Protein AF-A0A2L2WQR0-F1 (afdb_monomer_lite)

pLDDT: mean 92.41, std 4.87, range [63.12, 97.12]

Sequence (104 aa):
MKIEFENDGFPFGQCNLKVHYELNGKPKRWTFTDEQGGQPGNLKGPVVTLDAVGSPIPLQKGLLSREGWYLIKDSGKDVYKNGWLTQRDPDHIQDYYLFVYGTD

Radius of gyration: 17.08 Å; chains: 1; bounding box: 34×49×39 Å

Structure (mmCIF, N/CA/C/O backbone):
data_AF-A0A2L2WQR0-F1
#
_entry.id   AF-A0A2L2WQR0-F1
#
loop_
_atom_site.group_PDB
_atom_site.id
_atom_site.type_symbol
_atom_site.label_atom_id
_atom_site.label_alt_id
_atom_site.label_comp_id
_atom_site.label_asym_id
_atom_site.label_entity_id
_atom_site.label_seq_id
_atom_site.pdbx_P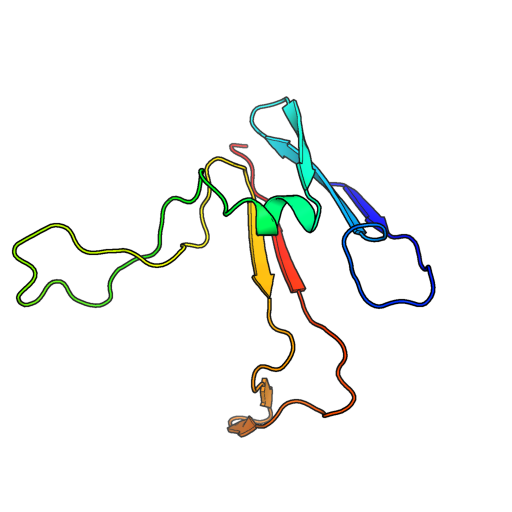DB_ins_code
_atom_site.Cartn_x
_atom_site.Cartn_y
_atom_site.Cartn_z
_atom_site.occupancy
_atom_site.B_iso_or_equiv
_atom_site.auth_seq_id
_atom_site.auth_comp_id
_atom_site.auth_asym_id
_atom_site.auth_atom_id
_atom_site.pdbx_PDB_model_num
ATOM 1 N N . MET A 1 1 ? -11.348 11.585 0.685 1.00 89.00 1 MET A N 1
ATOM 2 C CA . MET A 1 1 ? -9.887 11.332 0.666 1.00 89.00 1 MET A CA 1
ATOM 3 C C . MET A 1 1 ? -9.172 12.523 0.038 1.00 89.00 1 MET A C 1
ATOM 5 O O . MET A 1 1 ? -9.712 13.101 -0.897 1.00 89.00 1 MET A O 1
ATOM 9 N N . LYS A 1 2 ? -7.988 12.890 0.539 1.00 95.44 2 LYS A N 1
ATOM 10 C CA . LYS A 1 2 ? -7.108 13.943 0.002 1.00 95.44 2 LYS A CA 1
ATOM 11 C C . LYS A 1 2 ? -5.675 13.411 -0.066 1.00 95.44 2 LYS A C 1
ATOM 13 O O . LYS A 1 2 ? -5.216 12.799 0.892 1.00 95.44 2 LYS A O 1
ATOM 18 N N . ILE A 1 3 ? -4.966 13.671 -1.159 1.00 95.94 3 ILE A N 1
ATOM 19 C CA . ILE A 1 3 ? -3.546 13.333 -1.316 1.00 95.94 3 ILE A CA 1
ATOM 20 C C . ILE A 1 3 ? -2.736 14.629 -1.263 1.00 95.94 3 ILE A C 1
ATOM 22 O O . ILE A 1 3 ? -3.106 15.619 -1.892 1.00 95.94 3 ILE A O 1
ATOM 26 N N . GLU A 1 4 ? -1.647 14.624 -0.504 1.00 97.06 4 GLU A N 1
ATOM 27 C CA . GLU A 1 4 ? -0.643 15.684 -0.470 1.00 97.06 4 GLU A CA 1
ATOM 28 C C . GLU A 1 4 ? 0.682 15.108 -0.962 1.00 97.06 4 GLU A C 1
ATOM 30 O O . GLU A 1 4 ? 1.183 14.129 -0.405 1.00 97.06 4 GLU A O 1
ATOM 35 N N . PHE A 1 5 ? 1.228 15.718 -2.011 1.00 96.12 5 PHE A N 1
ATOM 36 C CA . PHE A 1 5 ? 2.503 15.345 -2.603 1.00 96.12 5 PHE A CA 1
ATOM 37 C C . PHE A 1 5 ? 3.379 16.588 -2.762 1.00 96.12 5 PHE A C 1
ATOM 39 O O . PHE A 1 5 ? 2.910 17.619 -3.247 1.00 96.12 5 PHE A O 1
ATOM 46 N N . GLU A 1 6 ? 4.637 16.477 -2.354 1.00 97.12 6 GLU A N 1
ATOM 47 C CA . GLU A 1 6 ? 5.671 17.490 -2.546 1.00 97.12 6 GLU A CA 1
ATOM 48 C C . GLU A 1 6 ? 6.695 16.953 -3.547 1.00 97.12 6 GLU A C 1
ATOM 50 O O . GLU A 1 6 ? 7.273 15.895 -3.338 1.00 97.12 6 GLU A O 1
ATOM 55 N N . ASN A 1 7 ? 6.920 17.659 -4.654 1.00 95.38 7 ASN A N 1
ATOM 56 C CA . ASN A 1 7 ? 7.967 17.261 -5.589 1.00 95.38 7 ASN A CA 1
ATOM 57 C C . ASN A 1 7 ? 9.320 17.795 -5.105 1.00 95.38 7 ASN A C 1
ATOM 59 O O . ASN A 1 7 ? 9.711 18.909 -5.450 1.00 95.38 7 ASN A O 1
ATOM 63 N N . ASP A 1 8 ? 10.017 16.991 -4.308 1.00 95.88 8 ASP A N 1
ATOM 64 C CA . ASP A 1 8 ? 11.360 17.261 -3.786 1.00 95.88 8 ASP A CA 1
ATOM 65 C C . ASP A 1 8 ? 12.486 16.764 -4.717 1.00 95.88 8 ASP A C 1
ATOM 67 O O . ASP A 1 8 ? 13.662 16.827 -4.362 1.00 95.88 8 ASP A O 1
ATOM 71 N N . GLY A 1 9 ? 12.140 16.278 -5.916 1.00 94.81 9 GLY A N 1
ATOM 72 C CA . GLY A 1 9 ? 13.082 15.688 -6.868 1.00 94.81 9 GLY A CA 1
ATOM 73 C C . GLY A 1 9 ? 13.468 14.236 -6.562 1.00 94.81 9 GLY A C 1
ATOM 74 O O . GLY A 1 9 ? 14.286 13.671 -7.288 1.00 94.81 9 GLY A O 1
ATOM 75 N N . PHE A 1 10 ? 12.879 13.614 -5.535 1.00 93.75 10 PHE A N 1
ATOM 76 C CA . PHE A 1 10 ? 13.100 12.212 -5.179 1.00 93.75 10 PHE A CA 1
ATOM 77 C C . PHE A 1 10 ? 11.858 11.343 -5.470 1.00 93.75 10 PHE A C 1
ATOM 79 O O . PHE A 1 10 ? 10.747 11.856 -5.622 1.00 93.75 10 PHE A O 1
ATOM 86 N N . PRO A 1 11 ? 12.010 10.003 -5.555 1.00 93.81 11 PRO A N 1
ATOM 87 C CA . PRO A 1 11 ? 10.873 9.077 -5.588 1.00 93.81 11 PRO A CA 1
ATOM 88 C C . PRO A 1 11 ? 9.954 9.226 -4.362 1.00 93.81 11 PRO A C 1
ATOM 90 O O . PRO A 1 11 ? 10.302 9.885 -3.382 1.00 93.81 11 PRO A O 1
ATOM 93 N N . PHE A 1 12 ? 8.783 8.580 -4.374 1.00 93.88 12 PHE A N 1
ATOM 94 C CA . PHE A 1 12 ? 7.851 8.673 -3.244 1.00 93.88 12 PHE A CA 1
ATOM 95 C C . PHE A 1 12 ? 8.497 8.067 -1.994 1.00 93.88 12 PHE A C 1
ATOM 97 O O . PHE A 1 12 ? 9.059 6.970 -2.019 1.00 93.88 12 PHE A O 1
ATOM 104 N N . GLY A 1 13 ? 8.394 8.791 -0.888 1.00 89.69 13 GLY A N 1
ATOM 105 C CA . GLY A 1 13 ? 9.043 8.470 0.369 1.00 89.69 13 GLY A CA 1
ATOM 106 C C . GLY A 1 13 ? 8.347 9.112 1.564 1.00 89.69 13 GLY A C 1
ATOM 107 O O . GLY A 1 13 ? 7.294 9.740 1.460 1.00 89.69 13 GLY A O 1
ATOM 108 N N . GLN A 1 14 ? 8.942 8.928 2.742 1.00 89.38 14 GLN A N 1
ATOM 109 C CA . GLN A 1 14 ? 8.327 9.263 4.034 1.00 89.38 14 GLN A CA 1
ATOM 110 C C . GLN A 1 14 ? 7.945 10.740 4.187 1.00 89.38 14 GLN A C 1
ATOM 112 O O . GLN A 1 14 ? 7.003 11.053 4.914 1.00 89.38 14 GLN A O 1
ATOM 117 N N . CYS A 1 15 ? 8.670 11.634 3.516 1.00 91.19 15 CYS A N 1
ATOM 118 C CA . CYS A 1 15 ? 8.515 13.074 3.686 1.00 91.19 15 CYS A CA 1
ATOM 119 C C . CYS A 1 15 ? 7.604 13.714 2.633 1.00 91.19 15 CYS A C 1
ATOM 121 O O . CYS A 1 15 ? 6.972 14.727 2.933 1.00 91.19 15 CYS A O 1
ATOM 123 N N . ASN A 1 16 ? 7.503 13.114 1.444 1.00 95.56 16 ASN A N 1
ATOM 124 C CA . ASN A 1 16 ? 6.964 13.778 0.261 1.00 95.56 16 ASN A CA 1
ATOM 125 C C . ASN A 1 16 ? 5.582 13.271 -0.184 1.00 95.56 16 ASN A C 1
ATOM 127 O O . ASN A 1 16 ? 4.981 13.891 -1.052 1.00 95.56 16 ASN A O 1
ATOM 131 N N . LEU A 1 17 ? 5.035 12.211 0.432 1.00 95.44 17 LEU A N 1
ATOM 132 C CA . LEU A 1 17 ? 3.683 11.706 0.158 1.00 95.44 17 LEU A CA 1
ATOM 133 C C . LEU A 1 17 ? 2.887 11.469 1.450 1.00 95.44 17 LEU A C 1
ATOM 135 O O . LEU A 1 17 ? 3.316 10.738 2.345 1.00 95.44 17 LEU A O 1
ATOM 139 N N . LYS A 1 18 ? 1.694 12.065 1.531 1.00 96.31 18 LYS A N 1
ATOM 140 C CA . LYS A 1 18 ? 0.747 11.906 2.644 1.00 96.31 18 LYS A CA 1
ATOM 141 C C . LYS A 1 18 ? -0.659 11.719 2.089 1.00 96.31 18 LYS A C 1
ATOM 143 O O . LYS A 1 18 ? -1.078 12.445 1.190 1.00 96.31 18 LYS A O 1
ATOM 148 N N . VAL A 1 19 ? -1.420 10.784 2.649 1.00 96.44 19 VAL A N 1
ATOM 149 C CA . VAL A 1 19 ? -2.822 10.567 2.264 1.00 96.44 19 VAL A CA 1
ATOM 150 C C . VAL A 1 19 ? -3.714 10.767 3.474 1.00 96.44 19 VAL A C 1
ATOM 152 O O . VAL A 1 19 ? -3.551 10.107 4.492 1.00 96.44 19 VAL A O 1
ATOM 155 N N . HIS A 1 20 ? -4.664 11.688 3.369 1.00 96.25 20 HIS A N 1
ATOM 156 C CA . HIS A 1 20 ? -5.647 11.990 4.402 1.00 96.25 20 HIS A CA 1
ATOM 157 C C . HIS A 1 20 ? -6.990 11.363 4.044 1.00 96.25 20 HIS A C 1
ATOM 159 O O . HIS A 1 20 ? -7.473 11.461 2.910 1.00 96.25 20 HIS A O 1
ATOM 165 N N . TYR A 1 21 ? -7.611 10.722 5.021 1.00 95.50 21 TYR A N 1
ATOM 166 C CA . TYR A 1 21 ? -8.855 9.985 4.850 1.00 95.50 21 TYR A CA 1
ATOM 167 C C . TYR A 1 21 ? -9.697 10.029 6.118 1.00 95.50 21 TYR A C 1
ATOM 169 O O . TYR A 1 21 ? -9.266 10.545 7.146 1.00 95.50 21 TYR A O 1
ATOM 177 N N . GLU A 1 22 ? -10.919 9.523 6.027 1.00 94.81 22 GLU A N 1
ATOM 178 C CA . GLU A 1 22 ? -11.824 9.416 7.160 1.00 94.81 22 GLU A CA 1
ATOM 179 C C . GLU A 1 22 ? -12.013 7.944 7.515 1.00 94.81 22 GLU A C 1
ATOM 181 O O . GLU A 1 22 ? -12.094 7.091 6.634 1.00 94.81 22 GLU A O 1
ATOM 186 N N . LEU A 1 23 ? -12.061 7.647 8.809 1.00 94.31 23 LEU A N 1
ATOM 187 C CA . LEU A 1 23 ? -12.387 6.323 9.318 1.00 94.31 23 LEU A CA 1
ATOM 188 C C . LEU A 1 23 ? -13.263 6.483 10.559 1.00 94.31 23 LEU A C 1
ATOM 190 O O . LEU A 1 23 ? -12.826 7.071 11.551 1.00 94.31 23 LEU A O 1
ATOM 194 N N . ASN A 1 24 ? -14.486 5.945 10.517 1.00 92.75 24 ASN A N 1
ATOM 195 C CA . ASN A 1 24 ? -15.480 6.074 11.589 1.00 92.75 24 ASN A CA 1
ATOM 196 C C . ASN A 1 24 ? -15.740 7.541 12.002 1.00 92.75 24 ASN A C 1
ATOM 198 O O . ASN A 1 24 ? -15.679 7.868 13.191 1.00 92.75 24 ASN A O 1
ATOM 202 N N . GLY A 1 25 ? -15.950 8.444 11.035 1.00 92.56 25 GLY A N 1
ATOM 203 C CA . GLY A 1 25 ? -16.214 9.863 11.309 1.00 92.56 25 GLY A CA 1
ATOM 204 C C . GLY A 1 25 ? -15.010 10.655 11.830 1.00 92.56 25 GLY A C 1
ATOM 205 O O . GLY A 1 25 ? -15.168 11.787 12.287 1.00 92.56 25 GLY A O 1
ATOM 206 N N . LYS A 1 26 ? -13.805 10.064 11.841 1.00 93.81 26 LYS A N 1
ATOM 207 C CA . LYS A 1 26 ? -12.588 10.695 12.369 1.00 93.81 26 LYS A CA 1
ATOM 208 C C . LYS A 1 26 ? -11.541 10.871 11.271 1.00 93.81 26 LYS A C 1
ATOM 210 O O . LYS A 1 26 ? -11.265 9.907 10.552 1.00 93.81 26 LYS A O 1
ATOM 215 N N . PRO A 1 27 ? -10.893 12.048 11.184 1.00 94.75 27 PRO A N 1
ATOM 216 C CA . PRO A 1 27 ? -9.796 12.251 10.254 1.00 94.75 27 PRO A CA 1
ATOM 217 C C . PRO A 1 27 ? -8.606 11.364 10.630 1.00 94.75 27 PRO A C 1
ATOM 219 O O . PRO A 1 27 ? -8.222 11.236 11.797 1.00 94.75 27 PRO A O 1
ATOM 222 N N . LYS A 1 28 ? -8.013 10.757 9.610 1.00 95.25 28 LYS A N 1
ATOM 223 C CA . LYS A 1 28 ? -6.829 9.910 9.667 1.00 95.25 28 LYS A CA 1
ATOM 224 C C . LYS A 1 28 ? -5.862 10.302 8.559 1.00 95.25 28 LYS A C 1
ATOM 226 O O . LYS A 1 28 ? -6.225 10.947 7.575 1.00 95.25 28 LYS A O 1
ATOM 231 N N . ARG A 1 29 ? -4.609 9.895 8.737 1.00 95.06 29 ARG A N 1
ATOM 232 C CA . ARG A 1 29 ? -3.532 10.110 7.779 1.00 95.06 29 ARG A CA 1
ATOM 233 C C . ARG A 1 29 ? -2.734 8.826 7.630 1.00 95.06 29 ARG A C 1
ATOM 235 O O . ARG A 1 29 ? -2.554 8.112 8.609 1.00 95.06 29 ARG A O 1
ATOM 242 N N . TRP A 1 30 ? -2.281 8.579 6.413 1.00 95.12 30 TRP A N 1
ATOM 243 C CA . TRP A 1 30 ? -1.327 7.549 6.050 1.00 95.12 30 TRP A CA 1
ATOM 244 C C . TRP A 1 30 ? -0.044 8.188 5.496 1.00 95.12 30 TRP A C 1
ATOM 246 O O . TRP A 1 30 ? -0.113 9.144 4.714 1.00 95.12 30 TRP A O 1
ATOM 256 N N . THR A 1 31 ? 1.106 7.648 5.895 1.00 95.12 31 THR A N 1
ATOM 257 C CA . THR A 1 31 ? 2.461 7.929 5.397 1.00 95.12 31 THR A CA 1
ATOM 258 C C . THR A 1 31 ? 3.285 6.635 5.324 1.00 95.12 31 THR A C 1
ATOM 260 O O . THR A 1 31 ? 2.958 5.638 5.962 1.00 95.12 31 THR A O 1
ATOM 263 N N . PHE A 1 32 ? 4.420 6.633 4.613 1.00 92.50 32 PHE A N 1
ATOM 264 C CA . PHE A 1 32 ? 5.298 5.444 4.525 1.00 92.50 32 PHE A CA 1
ATOM 265 C C . PHE A 1 32 ? 5.857 4.951 5.872 1.00 92.50 32 PHE A C 1
ATOM 267 O O . PHE A 1 32 ? 6.308 3.811 5.984 1.00 92.50 32 PHE A O 1
ATOM 274 N N . THR A 1 33 ? 5.857 5.788 6.909 1.00 90.44 33 THR A N 1
ATOM 275 C CA . THR A 1 33 ? 6.209 5.367 8.274 1.00 90.44 33 THR A CA 1
ATOM 276 C C . THR A 1 33 ? 5.168 4.422 8.877 1.00 90.44 33 THR A C 1
ATOM 278 O O . THR A 1 33 ? 5.527 3.562 9.675 1.00 90.44 33 THR A O 1
ATOM 281 N N . ASP A 1 34 ? 3.900 4.525 8.468 1.00 90.81 34 ASP A N 1
ATOM 282 C CA . ASP A 1 34 ? 2.831 3.649 8.958 1.00 90.81 34 ASP A CA 1
ATOM 283 C C . ASP A 1 34 ? 2.992 2.216 8.418 1.00 90.81 34 ASP A C 1
ATOM 285 O O . ASP A 1 34 ? 2.721 1.244 9.122 1.00 90.81 34 ASP A O 1
ATOM 289 N N . GLU A 1 35 ? 3.513 2.059 7.194 1.00 83.19 35 GLU A N 1
ATOM 290 C CA . GLU A 1 35 ? 3.869 0.749 6.626 1.00 83.19 35 GLU A CA 1
ATOM 291 C C . GLU A 1 35 ? 4.964 0.045 7.440 1.00 83.19 35 GLU A C 1
ATOM 293 O O . GLU A 1 35 ? 4.845 -1.146 7.749 1.00 83.19 35 GLU A O 1
ATOM 298 N N . GLN A 1 36 ? 5.998 0.787 7.845 1.00 80.00 36 GLN A N 1
ATOM 299 C CA . GLN A 1 36 ? 7.110 0.266 8.651 1.00 80.00 36 GLN A CA 1
ATOM 300 C C . GLN A 1 36 ? 6.656 -0.202 10.039 1.00 80.00 36 GLN A C 1
ATOM 302 O O . GLN A 1 36 ? 7.255 -1.114 10.604 1.00 80.00 36 GLN A O 1
ATOM 307 N N . GLY A 1 37 ? 5.560 0.362 10.558 1.00 80.44 37 GLY A N 1
ATOM 308 C CA . GLY A 1 37 ? 4.931 -0.036 11.820 1.00 80.44 37 GLY A CA 1
ATOM 309 C C . GLY A 1 37 ? 4.236 -1.405 11.800 1.00 80.44 37 GLY A C 1
ATOM 310 O O . GLY A 1 37 ? 3.680 -1.825 12.812 1.00 80.44 37 GLY A O 1
ATOM 311 N N . GLY A 1 38 ? 4.244 -2.126 10.672 1.00 77.69 38 GLY A N 1
ATOM 312 C CA . GLY A 1 38 ? 3.830 -3.531 10.608 1.00 77.69 38 GLY A CA 1
ATOM 313 C C . GLY A 1 38 ? 2.331 -3.788 10.402 1.00 77.69 38 GLY A C 1
ATOM 314 O O . GLY A 1 38 ? 1.970 -4.939 10.152 1.00 77.69 38 GLY A O 1
ATOM 315 N N . GLN A 1 39 ? 1.484 -2.751 10.389 1.00 84.12 39 GLN A N 1
ATOM 316 C CA . GLN A 1 39 ? 0.015 -2.830 10.251 1.00 84.12 39 GLN A CA 1
ATOM 317 C C . GLN A 1 39 ? -0.646 -3.752 11.297 1.00 84.12 39 GLN A C 1
ATOM 319 O O . GLN A 1 39 ? -1.188 -4.809 10.945 1.00 84.12 39 GLN A O 1
ATOM 324 N N . PRO A 1 40 ? -0.617 -3.390 12.594 1.00 85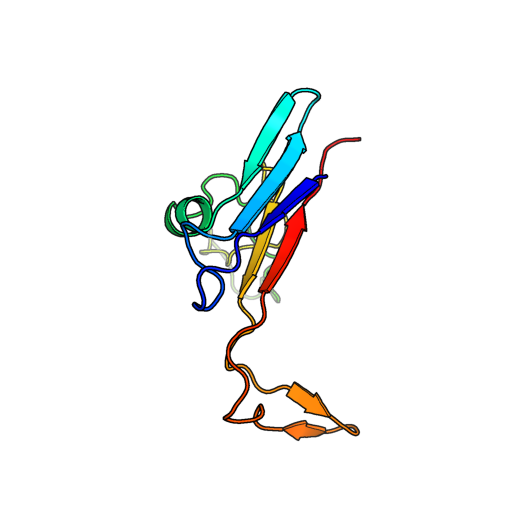.69 40 PRO A N 1
ATOM 325 C CA . PRO A 1 40 ? -1.163 -4.224 13.669 1.00 85.69 40 PRO A CA 1
ATOM 326 C C . PRO A 1 40 ? -2.671 -4.495 13.524 1.00 85.69 40 PRO A C 1
ATOM 328 O O . PRO A 1 40 ? -3.171 -5.479 14.063 1.00 85.69 40 PRO A O 1
ATOM 331 N N . GLY A 1 41 ? -3.398 -3.660 12.772 1.00 91.38 41 GLY A N 1
ATOM 332 C CA . GLY A 1 41 ? -4.820 -3.847 12.478 1.00 91.38 41 GLY A CA 1
ATOM 333 C C . GLY A 1 41 ? -5.137 -4.779 11.302 1.00 91.38 41 GLY A C 1
ATOM 334 O O . GLY A 1 41 ? -6.319 -4.950 11.000 1.00 91.38 41 GLY A O 1
ATOM 335 N N . ASN A 1 42 ? -4.140 -5.357 10.618 1.00 94.12 42 ASN A N 1
ATOM 336 C CA . ASN A 1 42 ? -4.358 -6.183 9.427 1.00 94.12 42 ASN A CA 1
ATOM 337 C C . ASN A 1 42 ? -5.141 -7.469 9.750 1.00 94.12 42 ASN A C 1
ATOM 339 O O . ASN A 1 42 ? -4.749 -8.244 10.623 1.00 94.12 42 ASN A O 1
ATOM 343 N N . LEU A 1 43 ? -6.211 -7.725 8.995 1.00 94.75 43 LEU A N 1
ATOM 344 C CA . LEU A 1 43 ? -7.124 -8.856 9.200 1.00 94.75 43 LEU A CA 1
ATOM 345 C C . LEU A 1 43 ? -6.656 -10.161 8.541 1.00 94.75 43 LEU A C 1
ATOM 347 O O . LEU A 1 43 ? -7.377 -11.153 8.583 1.00 94.75 43 LEU A O 1
ATOM 351 N N . LYS A 1 44 ? -5.431 -10.168 8.003 1.00 94.88 44 LYS A N 1
ATOM 352 C CA . LYS A 1 44 ? -4.787 -11.292 7.320 1.00 94.88 44 LYS A CA 1
ATOM 353 C C . LYS A 1 44 ? -5.513 -11.739 6.049 1.00 94.88 44 LYS A C 1
ATOM 355 O O . LYS A 1 44 ? -6.610 -11.293 5.723 1.00 94.88 44 LYS A O 1
ATOM 360 N N . GLY A 1 45 ? -4.799 -12.521 5.249 1.00 92.94 45 GLY A N 1
ATOM 361 C CA . GLY A 1 45 ? -5.263 -13.044 3.973 1.00 92.94 45 GLY A CA 1
ATOM 362 C C . GLY A 1 45 ? -5.867 -14.442 4.101 1.00 92.94 45 GLY A C 1
ATOM 363 O O . GLY A 1 45 ? -5.696 -15.102 5.131 1.00 92.94 45 GLY A O 1
ATOM 364 N N . PRO A 1 46 ? -6.550 -14.909 3.045 1.00 91.69 46 PRO A N 1
ATOM 365 C CA . PRO A 1 46 ? -7.024 -16.282 2.973 1.00 91.69 46 PRO A CA 1
ATOM 366 C C . PRO A 1 46 ? -5.853 -17.270 2.881 1.00 91.69 46 PRO A C 1
ATOM 368 O O . PRO A 1 46 ? -4.742 -16.917 2.480 1.00 91.69 46 PRO A O 1
ATOM 371 N N . VAL A 1 47 ? -6.132 -18.533 3.200 1.00 91.62 47 VAL A N 1
ATOM 372 C CA . VAL A 1 47 ? -5.261 -19.671 2.888 1.00 91.62 47 VAL A CA 1
ATOM 373 C C . VAL A 1 47 ? -5.888 -20.479 1.752 1.00 91.62 47 VAL A C 1
ATOM 375 O O . VAL A 1 47 ? -7.106 -20.635 1.705 1.00 91.62 47 VAL A O 1
ATOM 378 N N . VAL A 1 48 ? -5.064 -20.945 0.811 1.00 86.75 48 VAL A N 1
ATOM 379 C CA . VAL A 1 48 ? -5.533 -21.585 -0.433 1.00 86.75 48 VAL A CA 1
ATOM 380 C C . VAL A 1 48 ? -6.139 -22.973 -0.180 1.00 86.75 48 VAL A C 1
ATOM 382 O O . VAL A 1 48 ? -7.099 -23.345 -0.845 1.00 86.75 48 VAL A O 1
ATOM 385 N N . THR A 1 49 ? -5.613 -23.726 0.792 1.00 89.00 49 THR A N 1
ATOM 386 C CA . THR A 1 49 ? -6.167 -25.012 1.247 1.00 89.00 49 THR A CA 1
ATOM 387 C C . THR A 1 49 ? -5.984 -25.179 2.761 1.00 89.00 49 THR A C 1
ATOM 389 O O . THR A 1 49 ? -5.068 -24.600 3.348 1.00 89.00 49 THR A O 1
ATOM 392 N N . LEU A 1 50 ? -6.867 -25.962 3.386 1.00 92.19 50 LEU A N 1
ATOM 393 C CA . LEU A 1 50 ? -6.773 -26.408 4.781 1.00 92.19 50 LEU A CA 1
ATOM 394 C C . LEU A 1 50 ? -6.431 -27.903 4.903 1.00 92.19 50 LEU A C 1
ATOM 396 O O . LEU A 1 50 ? -6.484 -28.459 6.001 1.00 92.19 50 LEU A O 1
ATOM 400 N N . ASP A 1 51 ? -6.070 -28.562 3.801 1.00 93.69 51 ASP A N 1
ATOM 401 C CA . ASP A 1 51 ? -5.666 -29.966 3.819 1.00 93.69 51 ASP A CA 1
ATOM 402 C C . ASP A 1 51 ? -4.477 -30.169 4.767 1.00 93.69 51 ASP A C 1
ATOM 404 O O . ASP A 1 51 ? -3.477 -29.453 4.708 1.00 93.69 51 ASP A O 1
ATOM 408 N N . ALA A 1 52 ? -4.605 -31.148 5.667 1.00 91.12 52 ALA A N 1
ATOM 409 C CA . ALA A 1 52 ? -3.635 -31.453 6.723 1.00 91.12 52 ALA A CA 1
ATOM 410 C C . ALA A 1 52 ? -3.339 -30.306 7.722 1.00 91.12 52 ALA A C 1
ATOM 412 O O . ALA A 1 52 ? -2.379 -30.394 8.491 1.00 91.12 52 ALA A O 1
ATOM 413 N N . VAL A 1 53 ? -4.174 -29.261 7.788 1.00 93.69 53 VAL A N 1
ATOM 414 C CA . VAL A 1 53 ? -4.059 -28.195 8.797 1.00 93.69 53 VAL A CA 1
ATOM 415 C C . VAL A 1 53 ? -4.839 -28.584 10.057 1.00 93.69 53 VAL A C 1
ATOM 417 O O . VAL A 1 53 ? -6.054 -28.427 10.132 1.00 93.69 53 VAL A O 1
ATOM 420 N N . GLY A 1 54 ? -4.132 -29.104 11.064 1.00 94.25 54 GLY A N 1
ATOM 421 C CA . GLY A 1 54 ? -4.713 -29.509 12.356 1.00 94.25 54 GLY A CA 1
ATOM 422 C C . GLY A 1 54 ? -4.584 -28.475 13.480 1.00 94.25 54 GLY A C 1
ATOM 423 O O . GLY A 1 54 ? -5.033 -28.718 14.598 1.00 94.25 54 GLY A O 1
ATOM 424 N N . SER A 1 55 ? -3.933 -27.342 13.220 1.00 94.12 55 SER A N 1
ATOM 425 C CA . SER A 1 55 ? -3.627 -26.317 14.220 1.00 94.12 55 SER A CA 1
ATOM 426 C C . SER A 1 55 ? -3.540 -24.926 13.579 1.00 94.12 55 SER A C 1
ATOM 428 O O . SER A 1 55 ? -3.492 -24.817 12.351 1.00 94.12 55 SER A O 1
ATOM 430 N N . PRO A 1 56 ? -3.540 -23.841 14.380 1.00 94.00 56 PRO A N 1
ATOM 431 C CA . PRO A 1 56 ? -3.370 -22.492 13.856 1.00 94.00 56 PRO A CA 1
ATOM 432 C C . PRO A 1 56 ? -2.073 -22.346 13.056 1.00 94.00 56 PRO A C 1
ATOM 434 O O . PRO A 1 56 ? -0.998 -22.727 13.518 1.00 94.00 56 PRO A O 1
ATOM 437 N N . ILE A 1 57 ? -2.182 -21.735 11.879 1.00 93.44 57 ILE A N 1
ATOM 438 C CA . ILE A 1 57 ? -1.054 -21.454 10.990 1.00 93.44 57 ILE A CA 1
ATOM 439 C C . ILE A 1 57 ? -0.832 -19.944 10.847 1.00 93.44 57 ILE A C 1
ATOM 441 O O . ILE A 1 57 ? -1.789 -19.167 10.930 1.00 93.44 57 ILE A O 1
ATOM 445 N N . PRO A 1 58 ? 0.413 -19.495 10.609 1.00 91.69 58 P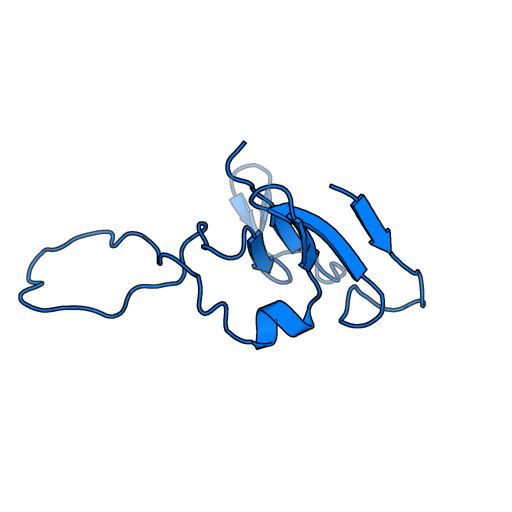RO A N 1
ATOM 446 C CA . PRO A 1 58 ? 0.674 -18.110 10.250 1.00 91.69 58 PRO A CA 1
ATOM 447 C C . PRO A 1 58 ? -0.043 -17.742 8.948 1.00 91.69 58 PRO A C 1
ATOM 449 O O . PRO A 1 58 ? 0.091 -18.430 7.938 1.00 91.69 58 PRO A O 1
ATOM 452 N N . LEU A 1 59 ? -0.767 -16.625 8.962 1.00 92.06 59 LEU A N 1
ATOM 453 C CA . LEU A 1 59 ? -1.415 -16.079 7.774 1.00 92.06 59 LEU A CA 1
ATOM 454 C C . LEU A 1 59 ? -0.623 -14.897 7.216 1.00 92.06 59 LEU A C 1
ATOM 456 O O . LEU A 1 59 ? -0.075 -14.075 7.962 1.00 92.06 59 LEU A O 1
ATOM 460 N N . GLN A 1 60 ? -0.610 -14.789 5.889 1.00 90.81 60 GLN A N 1
ATOM 461 C CA . GLN A 1 60 ? -0.058 -13.628 5.196 1.00 90.81 60 GLN A CA 1
ATOM 462 C C . GLN A 1 60 ? -0.914 -12.384 5.458 1.00 90.81 60 GLN A C 1
ATOM 464 O O . GLN A 1 60 ? -2.055 -12.474 5.919 1.00 90.81 60 GLN A O 1
ATOM 469 N N . LYS A 1 61 ? -0.365 -11.200 5.177 1.00 91.25 61 LYS A N 1
ATOM 470 C CA . LYS A 1 61 ? -1.151 -9.965 5.226 1.00 91.25 61 LYS A CA 1
ATOM 471 C C . LYS A 1 61 ? -2.267 -10.015 4.180 1.00 91.25 61 LYS A C 1
ATOM 473 O O . LYS A 1 61 ? -2.039 -10.430 3.049 1.00 91.25 61 LYS A O 1
ATOM 478 N N . GLY A 1 62 ? -3.463 -9.601 4.580 1.00 92.88 62 GLY A N 1
ATOM 479 C CA . GLY A 1 62 ? -4.608 -9.456 3.683 1.00 92.88 62 GLY A CA 1
ATOM 480 C C . GLY A 1 62 ? -4.830 -8.005 3.291 1.00 92.88 62 GLY A C 1
ATOM 481 O O . GLY A 1 62 ? -4.244 -7.105 3.883 1.00 92.88 62 GLY A O 1
ATOM 482 N N . LEU A 1 63 ? -5.725 -7.776 2.333 1.00 93.31 63 LEU A N 1
ATOM 483 C CA . LEU A 1 63 ? -6.053 -6.430 1.854 1.00 93.31 63 LEU A CA 1
ATOM 484 C C . LEU A 1 63 ? -6.824 -5.586 2.882 1.00 93.31 63 LEU A C 1
ATOM 486 O O . LEU A 1 63 ? -6.832 -4.363 2.778 1.00 93.31 63 LEU A O 1
ATOM 490 N N . LEU A 1 64 ? -7.475 -6.220 3.865 1.00 93.19 64 LEU A N 1
ATOM 491 C CA . LEU A 1 64 ? -8.312 -5.543 4.856 1.00 93.19 64 LEU A CA 1
ATOM 492 C C . LEU A 1 64 ? -7.569 -5.307 6.177 1.00 93.19 64 LEU A C 1
ATOM 494 O O . LEU A 1 64 ? -6.849 -6.170 6.683 1.00 93.19 64 LEU A O 1
ATOM 498 N N . SER A 1 65 ? -7.787 -4.133 6.759 1.00 93.56 65 SER A N 1
ATOM 499 C CA . SER A 1 65 ? -7.171 -3.666 7.995 1.00 93.56 65 SER A CA 1
ATOM 500 C C . SER A 1 65 ? -8.149 -2.806 8.784 1.00 93.56 65 SER A C 1
ATOM 502 O O . SER A 1 65 ? -8.864 -1.976 8.229 1.00 93.56 65 SER A O 1
ATOM 504 N N . ARG A 1 66 ? -8.124 -2.929 10.111 1.00 93.62 66 ARG A N 1
ATOM 505 C CA . ARG A 1 66 ? -8.860 -2.033 11.021 1.00 93.62 66 ARG A CA 1
ATOM 506 C C . ARG A 1 66 ? -8.348 -0.593 10.991 1.00 93.62 66 ARG A C 1
ATOM 508 O O . ARG A 1 66 ? -8.984 0.285 11.562 1.00 93.62 66 ARG A O 1
ATOM 515 N N . GLU A 1 67 ? -7.209 -0.355 10.351 1.00 93.31 67 GLU A N 1
ATOM 516 C CA . GLU A 1 67 ? -6.636 0.978 10.175 1.00 93.31 67 GLU A CA 1
ATOM 517 C C . GLU A 1 67 ? -7.209 1.711 8.954 1.00 93.31 67 GLU A C 1
ATOM 519 O O . GLU A 1 67 ? -6.919 2.888 8.790 1.00 93.31 67 GLU A O 1
ATOM 524 N N . GLY A 1 68 ? -8.051 1.065 8.134 1.00 94.38 68 GLY A N 1
ATOM 525 C CA . GLY A 1 68 ? -8.729 1.711 7.001 1.00 94.38 68 GLY A CA 1
ATOM 526 C C . GLY A 1 68 ? -7.857 1.890 5.756 1.00 94.38 68 GLY A C 1
ATOM 527 O O . GLY A 1 68 ? -8.184 2.686 4.878 1.00 94.38 68 GLY A O 1
ATOM 528 N N . TRP A 1 69 ? -6.726 1.185 5.674 1.00 94.69 69 TRP A N 1
ATOM 529 C CA . TRP A 1 69 ? -5.857 1.229 4.504 1.00 94.69 69 TRP A CA 1
ATOM 530 C C . TRP A 1 69 ? -5.019 -0.042 4.319 1.00 94.69 69 TRP A C 1
ATOM 532 O O . TRP A 1 69 ? -4.727 -0.772 5.272 1.00 94.69 69 TRP A O 1
ATOM 542 N N . TYR A 1 70 ? -4.581 -0.273 3.081 1.00 95.00 70 TYR A N 1
ATOM 543 C CA . TYR A 1 70 ? -3.578 -1.273 2.718 1.00 95.00 70 TYR A CA 1
ATOM 544 C C . TYR A 1 70 ? -2.729 -0.797 1.537 1.00 95.00 70 TYR A C 1
ATOM 546 O O . TYR A 1 70 ? -3.261 -0.240 0.584 1.00 95.00 70 TYR A O 1
ATOM 554 N N . LEU A 1 71 ? -1.416 -1.035 1.583 1.00 94.12 71 LEU A N 1
ATOM 555 C CA . LEU A 1 71 ? -0.490 -0.671 0.511 1.00 94.12 71 LEU A CA 1
ATOM 556 C C . LEU A 1 71 ? 0.013 -1.924 -0.210 1.00 94.12 71 LEU A C 1
ATOM 558 O O . LEU A 1 71 ? 0.545 -2.837 0.420 1.00 94.12 71 LEU A O 1
ATOM 562 N N . ILE A 1 72 ? -0.085 -1.930 -1.537 1.00 93.25 72 ILE A N 1
ATOM 563 C CA . ILE A 1 72 ? 0.664 -2.848 -2.393 1.00 93.25 72 ILE A CA 1
ATOM 564 C C . ILE A 1 72 ? 1.876 -2.098 -2.938 1.00 93.25 72 ILE A C 1
ATOM 566 O O . ILE A 1 72 ? 1.739 -1.159 -3.721 1.00 93.25 72 ILE A O 1
ATOM 570 N N . LYS A 1 73 ? 3.069 -2.550 -2.546 1.00 92.25 73 LYS A N 1
ATOM 571 C CA . LYS A 1 73 ? 4.324 -2.179 -3.200 1.00 92.25 73 LYS A CA 1
ATOM 572 C C . LYS A 1 73 ? 4.508 -3.047 -4.435 1.00 92.25 73 LYS A C 1
ATOM 574 O O . LYS A 1 73 ? 4.650 -4.268 -4.313 1.00 92.25 73 LYS A O 1
ATOM 579 N N . ASP A 1 74 ? 4.476 -2.430 -5.609 1.00 93.25 74 ASP A N 1
ATOM 580 C CA . ASP A 1 74 ? 4.580 -3.132 -6.889 1.00 93.25 74 ASP A CA 1
ATOM 581 C C . ASP A 1 74 ? 5.858 -2.813 -7.675 1.00 93.25 74 ASP A C 1
ATOM 583 O O . ASP A 1 74 ? 6.140 -3.428 -8.701 1.00 93.25 74 ASP A O 1
ATOM 587 N N . SER A 1 75 ? 6.694 -1.920 -7.145 1.00 92.88 75 SER A N 1
ATOM 588 C CA . SER A 1 75 ? 8.017 -1.622 -7.690 1.00 92.88 75 SER A CA 1
ATOM 589 C C . SER A 1 75 ? 8.860 -2.883 -7.913 1.00 92.88 75 SER A C 1
ATOM 591 O O . SER A 1 75 ? 9.058 -3.679 -6.993 1.00 92.88 75 SER A O 1
ATOM 593 N N . GLY A 1 76 ? 9.398 -3.023 -9.128 1.00 90.56 76 GLY A N 1
ATOM 594 C CA . GLY A 1 76 ? 10.337 -4.086 -9.499 1.00 90.56 76 GLY A CA 1
ATOM 595 C C . GLY A 1 76 ? 9.710 -5.450 -9.797 1.00 90.56 76 GLY A C 1
ATOM 596 O O . GLY A 1 76 ? 10.449 -6.385 -10.084 1.00 90.56 76 GLY A O 1
ATOM 597 N N . LYS A 1 77 ? 8.378 -5.593 -9.745 1.00 92.44 77 LYS A N 1
ATOM 598 C CA . LYS A 1 77 ? 7.716 -6.849 -10.126 1.00 92.44 77 LYS A CA 1
ATOM 599 C C . LYS A 1 77 ? 7.511 -6.945 -11.632 1.00 92.44 77 LYS A C 1
ATOM 601 O O . LYS A 1 77 ? 7.211 -5.935 -12.272 1.00 92.44 77 LYS A O 1
ATOM 606 N N . ASP A 1 78 ? 7.598 -8.158 -12.171 1.00 94.25 78 ASP A N 1
ATOM 607 C CA . ASP A 1 78 ? 7.252 -8.446 -13.564 1.00 94.25 78 ASP A CA 1
ATOM 608 C C . ASP A 1 78 ? 5.847 -7.936 -13.902 1.00 94.25 78 ASP A C 1
ATOM 610 O O . ASP A 1 78 ? 4.942 -7.916 -13.065 1.00 94.25 78 ASP A O 1
ATOM 614 N N . VAL A 1 79 ? 5.676 -7.499 -15.144 1.00 94.19 79 VAL A N 1
ATOM 615 C CA . VAL A 1 79 ? 4.426 -6.922 -15.638 1.00 94.19 79 VAL A CA 1
ATOM 616 C C . VAL A 1 79 ? 3.811 -7.838 -16.679 1.00 94.19 79 VAL A C 1
ATOM 618 O O . VAL A 1 79 ? 4.506 -8.517 -17.432 1.00 94.19 79 VAL A O 1
ATOM 621 N N . TYR A 1 80 ? 2.485 -7.854 -16.743 1.00 94.62 80 TYR A N 1
ATOM 622 C CA . TYR A 1 80 ? 1.778 -8.573 -17.792 1.00 94.62 80 TYR A CA 1
ATOM 623 C C . TYR A 1 80 ? 1.574 -7.648 -18.992 1.00 94.62 80 TYR A C 1
ATOM 625 O O . TYR A 1 80 ? 0.904 -6.621 -18.885 1.00 94.62 80 TYR A O 1
ATOM 633 N N . LYS A 1 81 ? 2.165 -7.989 -20.139 1.00 93.31 81 LYS A N 1
ATOM 634 C CA . LYS A 1 81 ? 2.129 -7.171 -21.356 1.00 93.31 81 LYS A CA 1
ATOM 635 C C . LYS A 1 81 ? 1.873 -8.064 -22.561 1.00 93.31 81 LYS A C 1
ATOM 637 O O . LYS A 1 81 ? 2.565 -9.055 -22.765 1.00 93.31 81 LYS A O 1
ATOM 642 N N . ASN A 1 82 ? 0.882 -7.703 -23.377 1.00 94.06 82 ASN A N 1
ATOM 643 C CA . ASN A 1 82 ? 0.540 -8.417 -24.615 1.00 94.06 82 ASN A CA 1
ATOM 644 C C . ASN A 1 82 ? 0.309 -9.931 -24.424 1.00 94.06 82 ASN A C 1
ATOM 646 O O . ASN A 1 82 ? 0.736 -10.735 -25.248 1.00 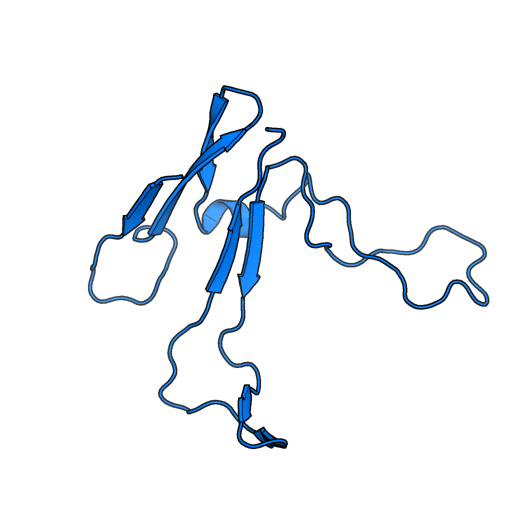94.06 82 ASN A O 1
ATOM 650 N N . GLY A 1 83 ? -0.344 -10.328 -23.328 1.00 95.50 83 GLY A N 1
ATOM 651 C CA . GLY A 1 83 ? -0.648 -11.736 -23.053 1.00 95.50 83 GLY A CA 1
ATOM 652 C C . GLY A 1 83 ? 0.498 -12.544 -22.430 1.00 95.50 83 GLY A C 1
ATOM 653 O O . GLY A 1 83 ? 0.333 -13.742 -22.207 1.00 95.50 83 GLY A O 1
ATOM 654 N N . TRP A 1 84 ? 1.633 -11.915 -22.110 1.00 96.69 84 TRP A N 1
ATOM 655 C CA . TRP A 1 84 ? 2.789 -12.589 -21.520 1.00 96.69 84 TRP A CA 1
ATOM 656 C C . TRP A 1 84 ? 3.307 -11.865 -20.280 1.00 96.69 84 TRP A C 1
ATOM 658 O O . TRP A 1 84 ? 3.273 -10.636 -20.193 1.00 96.69 8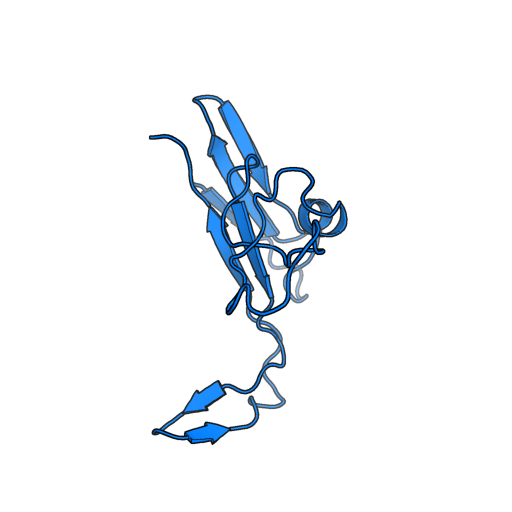4 TRP A O 1
ATOM 668 N N . LEU A 1 85 ? 3.809 -12.644 -19.319 1.00 96.38 85 LEU A N 1
ATOM 669 C CA . LEU A 1 85 ? 4.589 -12.115 -18.206 1.00 96.38 85 LEU A CA 1
ATOM 670 C C . LEU A 1 85 ? 5.964 -11.695 -18.737 1.00 96.38 85 LEU A C 1
ATOM 672 O O . LEU A 1 85 ? 6.648 -12.493 -19.375 1.00 96.38 85 LEU A O 1
ATOM 676 N N . THR A 1 86 ? 6.351 -10.448 -18.495 1.00 96.19 86 THR A N 1
ATOM 677 C CA . THR A 1 86 ? 7.626 -9.885 -18.942 1.00 96.19 86 THR A CA 1
ATOM 678 C C . THR A 1 86 ? 8.303 -9.140 -17.805 1.00 96.19 86 THR A C 1
ATOM 680 O O . THR A 1 86 ? 7.639 -8.583 -16.929 1.00 96.19 86 THR A O 1
ATOM 683 N N . GLN A 1 87 ? 9.632 -9.067 -17.863 1.00 94.88 87 GLN A N 1
ATOM 684 C CA . GLN A 1 87 ? 10.388 -8.184 -16.985 1.00 94.88 87 GLN A CA 1
ATOM 685 C C . GLN A 1 87 ? 9.893 -6.744 -17.124 1.00 94.88 87 GLN A C 1
ATOM 687 O O . GLN A 1 87 ? 9.557 -6.289 -18.226 1.00 94.88 87 GLN A O 1
ATOM 692 N N . ARG A 1 88 ? 9.824 -6.046 -15.988 1.00 94.44 88 ARG A N 1
ATOM 693 C CA . ARG A 1 88 ? 9.511 -4.618 -15.953 1.00 94.44 88 ARG A CA 1
ATOM 694 C C . ARG A 1 88 ? 10.648 -3.824 -16.597 1.00 94.44 88 ARG A C 1
ATOM 696 O O . ARG A 1 88 ? 11.802 -4.242 -16.557 1.00 94.44 88 ARG A O 1
ATOM 703 N N . ASP A 1 89 ? 10.292 -2.687 -17.186 1.00 94.00 89 ASP A N 1
ATOM 704 C CA . ASP A 1 89 ? 11.259 -1.741 -17.736 1.00 94.00 89 ASP A CA 1
ATOM 705 C C . ASP A 1 89 ? 12.320 -1.376 -16.673 1.00 94.00 89 ASP A C 1
ATOM 707 O O . ASP A 1 89 ? 11.928 -1.017 -15.556 1.00 94.00 89 ASP A O 1
ATOM 711 N N . PRO A 1 90 ? 13.629 -1.476 -16.972 1.00 91.69 90 PRO A N 1
ATOM 712 C CA . PRO A 1 90 ? 14.689 -1.108 -16.035 1.00 91.69 90 PRO A CA 1
ATOM 713 C C . PRO A 1 90 ? 14.618 0.346 -15.555 1.00 91.69 90 PRO A C 1
ATOM 715 O O . PRO A 1 90 ? 15.048 0.630 -14.438 1.00 91.69 90 PRO A O 1
ATOM 718 N N . ASP A 1 91 ? 14.050 1.247 -16.362 1.00 94.44 91 ASP A N 1
ATOM 719 C CA . ASP A 1 91 ? 13.926 2.672 -16.036 1.00 94.44 91 ASP A CA 1
ATOM 720 C C . ASP A 1 91 ? 12.714 2.965 -15.133 1.00 94.44 91 ASP A C 1
ATOM 722 O O . ASP A 1 91 ? 12.516 4.091 -14.666 1.00 94.44 91 ASP A O 1
ATOM 726 N N . HIS A 1 92 ? 11.879 1.962 -14.847 1.00 94.06 92 HIS A N 1
ATOM 727 C CA . HIS A 1 92 ? 10.753 2.123 -13.942 1.00 94.06 92 HIS A CA 1
ATOM 728 C C . HIS A 1 92 ? 11.220 2.312 -12.490 1.00 94.06 92 HIS A C 1
ATOM 730 O O . HIS A 1 92 ? 11.727 1.394 -11.843 1.00 94.06 92 HIS A O 1
ATOM 736 N N . ILE A 1 93 ? 10.907 3.475 -11.919 1.00 93.00 93 ILE A N 1
ATOM 737 C CA . ILE A 1 93 ? 11.345 3.850 -10.571 1.00 93.00 93 ILE A CA 1
ATOM 738 C C . ILE A 1 93 ? 10.477 3.210 -9.477 1.00 93.00 93 ILE A C 1
ATOM 740 O O . ILE A 1 93 ? 10.992 2.530 -8.589 1.00 93.00 93 ILE A O 1
ATOM 744 N N . GLN A 1 94 ? 9.156 3.415 -9.500 1.00 93.94 94 GLN A N 1
ATOM 745 C CA . GLN A 1 94 ? 8.275 2.894 -8.451 1.00 93.94 94 GLN A CA 1
ATOM 746 C C . GLN A 1 94 ? 6.819 2.767 -8.893 1.00 93.94 94 GLN A C 1
ATOM 748 O O . GLN A 1 94 ? 6.359 3.530 -9.738 1.00 93.94 94 GLN A O 1
ATOM 753 N N . ASP A 1 95 ? 6.095 1.866 -8.230 1.00 93.50 95 ASP A N 1
ATOM 754 C CA . ASP A 1 95 ? 4.645 1.764 -8.337 1.00 93.50 95 ASP A CA 1
ATOM 755 C C . ASP A 1 95 ? 4.042 1.321 -6.997 1.00 93.50 95 ASP A C 1
ATOM 757 O O . ASP A 1 95 ? 4.512 0.365 -6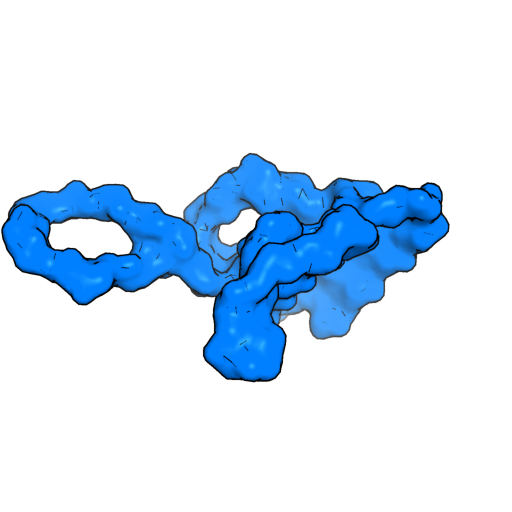.364 1.00 93.50 95 ASP A O 1
ATOM 761 N N . TYR A 1 96 ? 3.027 2.053 -6.550 1.00 93.69 96 TYR A N 1
ATOM 762 C CA . TYR A 1 96 ? 2.383 1.886 -5.253 1.00 93.69 96 TYR A CA 1
ATOM 763 C C . TYR A 1 96 ? 0.871 2.008 -5.406 1.00 93.69 96 TYR A C 1
ATOM 765 O O . TYR A 1 96 ? 0.364 3.037 -5.846 1.00 93.69 96 TYR A O 1
ATOM 773 N N . TYR A 1 97 ? 0.149 0.994 -4.936 1.00 94.31 97 TYR A N 1
ATOM 774 C CA . TYR A 1 97 ? -1.309 1.009 -4.889 1.00 94.31 97 TYR A CA 1
ATOM 775 C C . TYR A 1 97 ? -1.750 1.097 -3.436 1.00 94.31 97 TYR A C 1
ATOM 777 O O . TYR A 1 97 ? -1.660 0.122 -2.687 1.00 94.31 97 TYR A O 1
ATOM 785 N N . LEU A 1 98 ? -2.207 2.280 -3.029 1.00 94.94 98 LEU A N 1
ATOM 786 C CA . LEU A 1 98 ? -2.787 2.492 -1.710 1.00 94.94 98 LEU A CA 1
ATOM 787 C C . LEU A 1 98 ? -4.306 2.350 -1.791 1.00 94.94 98 LEU A C 1
ATOM 789 O O . LEU A 1 98 ? -4.994 3.172 -2.392 1.00 94.94 98 LEU A O 1
ATOM 793 N N . PHE A 1 99 ? -4.823 1.326 -1.127 1.00 94.81 99 PHE A N 1
ATOM 794 C CA . PHE A 1 99 ? -6.240 1.168 -0.857 1.00 94.81 99 PHE A CA 1
ATOM 795 C C . PHE A 1 99 ? -6.555 1.911 0.428 1.00 94.81 99 PHE A C 1
ATOM 797 O O . PHE A 1 99 ? -5.926 1.663 1.454 1.00 94.81 99 PHE A O 1
ATOM 804 N N . VAL A 1 100 ? -7.536 2.799 0.368 1.00 94.62 100 VAL A N 1
ATOM 805 C CA . VAL A 1 100 ? -8.102 3.479 1.528 1.00 94.62 100 VAL A CA 1
ATOM 806 C C . VAL A 1 100 ? -9.586 3.168 1.540 1.00 94.62 100 VAL A C 1
ATOM 808 O O . VAL A 1 100 ? -10.250 3.298 0.514 1.00 94.62 100 VAL A O 1
ATOM 811 N N . TYR A 1 101 ? -10.089 2.730 2.684 1.00 92.12 101 TYR A N 1
ATOM 812 C CA . TYR A 1 101 ? -11.471 2.302 2.846 1.00 92.12 101 TYR A CA 1
ATOM 813 C C . TYR A 1 101 ? -11.975 2.655 4.244 1.00 92.12 101 TYR A C 1
ATOM 815 O O . TYR A 1 101 ? -11.227 2.637 5.226 1.00 92.12 101 TYR A O 1
ATOM 823 N N . GLY A 1 102 ? -13.255 3.003 4.310 1.00 85.44 102 GLY A N 1
ATOM 824 C CA . GLY A 1 102 ? -13.957 3.367 5.529 1.00 85.44 102 GLY A CA 1
ATOM 825 C C . GLY A 1 102 ? -14.947 2.295 5.968 1.00 85.44 102 GLY A C 1
ATOM 826 O O . GLY A 1 102 ? -14.809 1.110 5.663 1.00 85.44 102 GLY A O 1
ATOM 827 N N . THR A 1 103 ? -15.929 2.740 6.736 1.00 73.75 103 THR A N 1
ATOM 828 C CA . THR A 1 103 ? -17.086 1.966 7.205 1.00 73.75 103 THR A CA 1
ATOM 829 C C . THR A 1 103 ? -18.398 2.619 6.762 1.00 73.75 103 THR A C 1
ATOM 831 O O . THR A 1 103 ? -19.443 2.330 7.343 1.00 73.75 103 THR A O 1
ATOM 834 N N . ASP A 1 104 ? -18.312 3.533 5.792 1.00 63.12 104 ASP A N 1
ATOM 835 C CA . ASP A 1 104 ? -19.428 4.247 5.176 1.00 63.12 104 ASP A CA 1
ATOM 836 C C . ASP A 1 104 ? -20.303 3.349 4.289 1.00 63.12 104 ASP A C 1
ATOM 838 O O . ASP A 1 104 ? -19.783 2.367 3.707 1.00 63.12 104 ASP A O 1
#

Secondary structure (DSSP, 8-state):
-EEEE---SS-S-TTTEEEEEEETTEEEEE-HHHHHTT-TTB-----S--TT--S--PPPPPS-BTTSEEEEE-TT--EEETTEEEPPPTT----EEEEE----

Foldseek 3Di:
DDWFADPPVDDFAQPGIKDWDDAPNDIDIDGVVVVVVVQPFFPFDDDPDCVPPPDDDDGHGDQDGPRQKDKDWPPFAFDQDPNDTGGDDPPDDTDMDMGGGYPD